Protein AF-A0A078JJ07-F1 (afdb_monomer_lite)

Organism: Brassica napus (NCBI:txid3708)

Secondary structure (DSSP, 8-state):
-HHHHHHHHH--TTHHHHHHTSTTHHHHHHHHHHHHHHTT-HHHHHHHHHHHGGGHHHHHTSTTHHHHHHHHTT-

Structure (mmCIF, N/CA/C/O backbone):
data_AF-A0A078JJ07-F1
#
_entry.id   AF-A0A078JJ07-F1
#
loop_
_atom_site.group_PDB
_atom_site.id
_atom_site.type_symbol
_atom_site.label_atom_id
_atom_site.label_alt_id
_atom_site.label_comp_id
_atom_site.label_asym_id
_atom_site.label_entity_id
_atom_site.label_seq_id
_atom_site.pdbx_PDB_ins_code
_atom_site.Cartn_x
_atom_site.Cartn_y
_atom_site.Cartn_z
_atom_site.occupancy
_atom_site.B_iso_or_equiv
_atom_site.auth_seq_id
_atom_site.auth_comp_id
_atom_site.auth_asym_id
_atom_site.auth_atom_id
_atom_site.pdbx_PDB_model_num
ATOM 1 N N . MET A 1 1 ? -6.718 13.921 3.522 1.00 58.91 1 MET A N 1
ATOM 2 C CA . MET A 1 1 ? -6.030 12.606 3.493 1.00 58.91 1 MET A CA 1
ATOM 3 C C . MET A 1 1 ? -6.748 11.576 2.635 1.00 58.91 1 MET A C 1
ATOM 5 O O . MET A 1 1 ? -6.056 10.908 1.888 1.00 58.91 1 MET A O 1
ATOM 9 N N . ALA A 1 2 ? -8.086 11.472 2.665 1.00 66.19 2 ALA A N 1
ATOM 10 C CA . ALA A 1 2 ? -8.808 10.541 1.784 1.00 66.19 2 ALA A CA 1
ATOM 11 C C . ALA A 1 2 ? -8.498 10.747 0.286 1.00 66.19 2 ALA A C 1
ATOM 13 O O . ALA A 1 2 ? -8.313 9.768 -0.418 1.00 66.19 2 ALA A O 1
ATOM 14 N N . VAL A 1 3 ? -8.354 12.001 -0.168 1.00 80.94 3 VAL A N 1
ATOM 15 C CA . VAL A 1 3 ? -8.084 12.334 -1.583 1.00 80.94 3 VAL A CA 1
ATOM 16 C C . VAL A 1 3 ? -6.814 11.657 -2.115 1.00 80.94 3 VAL A C 1
ATOM 18 O O . VAL A 1 3 ? -6.882 10.961 -3.114 1.00 80.94 3 VAL A O 1
ATOM 21 N N . VAL A 1 4 ? -5.685 11.757 -1.403 1.00 85.88 4 VAL A N 1
ATOM 22 C CA . VAL A 1 4 ? -4.409 11.154 -1.846 1.00 85.88 4 VAL A CA 1
ATOM 23 C C . VAL A 1 4 ? -4.486 9.623 -1.895 1.00 85.88 4 VAL A C 1
ATOM 25 O O . VAL A 1 4 ? -3.937 8.991 -2.791 1.00 85.88 4 VAL A O 1
ATOM 28 N N . VAL A 1 5 ? -5.188 9.005 -0.940 1.00 92.50 5 VAL A N 1
ATOM 29 C CA . VAL A 1 5 ? -5.374 7.546 -0.935 1.00 92.50 5 VAL A CA 1
ATOM 30 C C . VAL A 1 5 ? -6.248 7.103 -2.107 1.00 92.50 5 VAL A C 1
ATOM 32 O O . VAL A 1 5 ? -5.940 6.104 -2.748 1.00 92.50 5 VAL A O 1
ATOM 35 N N . LEU A 1 6 ? -7.311 7.851 -2.409 1.00 93.88 6 LEU A N 1
ATOM 36 C CA . LEU A 1 6 ? -8.162 7.588 -3.568 1.00 93.88 6 LEU A CA 1
ATOM 37 C C . LEU A 1 6 ? -7.369 7.718 -4.873 1.00 93.88 6 LEU A C 1
ATOM 39 O O . LEU A 1 6 ? -7.427 6.809 -5.693 1.00 93.88 6 LEU A O 1
ATOM 43 N N . GLU A 1 7 ? -6.525 8.743 -5.016 1.00 94.31 7 GLU A N 1
ATOM 44 C CA . GLU A 1 7 ? -5.625 8.878 -6.172 1.00 94.31 7 GLU A CA 1
ATOM 45 C C . GLU A 1 7 ? -4.682 7.672 -6.317 1.00 94.31 7 GLU A C 1
ATOM 47 O O . GLU A 1 7 ? -4.431 7.204 -7.427 1.00 94.31 7 GLU A O 1
ATOM 52 N N . PHE A 1 8 ? -4.192 7.096 -5.213 1.00 95.44 8 PHE A N 1
ATOM 53 C CA . PHE A 1 8 ? -3.404 5.859 -5.262 1.00 95.44 8 PHE A CA 1
ATOM 54 C C . PHE A 1 8 ? -4.227 4.660 -5.737 1.00 95.44 8 PHE A C 1
ATOM 56 O O . PHE A 1 8 ? -3.733 3.856 -6.534 1.00 95.44 8 PHE A O 1
ATOM 63 N N . LEU A 1 9 ? -5.479 4.536 -5.298 1.00 94.81 9 LEU A N 1
ATOM 64 C CA . LEU A 1 9 ? -6.393 3.473 -5.730 1.00 94.81 9 LEU A CA 1
ATOM 65 C C . LEU A 1 9 ? -6.814 3.623 -7.195 1.00 94.81 9 LEU A C 1
ATOM 67 O O . LEU A 1 9 ? -6.949 2.618 -7.891 1.00 94.81 9 LEU A O 1
ATOM 71 N N . GLU A 1 10 ? -6.898 4.849 -7.696 1.00 93.94 10 GLU A N 1
ATOM 72 C CA . GLU A 1 10 ? -7.207 5.162 -9.094 1.00 93.94 10 GLU A CA 1
ATOM 73 C C . GLU A 1 10 ? -5.962 5.156 -9.996 1.00 93.94 10 GLU A C 1
ATOM 75 O O . GLU A 1 10 ? -6.084 5.048 -11.214 1.00 93.94 10 GLU A O 1
ATOM 80 N N . CYS A 1 11 ? -4.753 5.198 -9.418 1.00 91.50 11 CYS A N 1
ATOM 81 C CA . CYS A 1 11 ? -3.492 5.224 -10.161 1.00 91.50 11 CYS A CA 1
ATOM 82 C C . CYS A 1 11 ? -3.354 4.005 -11.091 1.00 91.50 11 CYS A C 1
ATOM 84 O O . CYS A 1 11 ? -3.086 2.890 -10.639 1.00 91.50 11 CYS A O 1
ATOM 86 N N . GLY A 1 12 ? -3.572 4.202 -12.388 1.00 85.38 12 GLY A N 1
ATOM 87 C CA . GLY A 1 12 ? -3.487 3.139 -13.384 1.00 85.38 12 GLY A CA 1
ATOM 88 C C . GLY A 1 12 ? -2.058 2.638 -13.616 1.00 85.38 12 GLY A C 1
ATOM 89 O O . GLY A 1 12 ? -1.071 3.303 -13.289 1.00 85.38 12 GLY A O 1
ATOM 90 N N . GLY A 1 13 ? -1.957 1.458 -14.229 1.00 83.50 13 GLY A N 1
ATOM 91 C CA . GLY A 1 13 ? -0.676 0.850 -14.581 1.00 83.50 13 GLY A CA 1
ATOM 92 C C . GLY A 1 13 ? 0.192 0.561 -13.357 1.00 83.50 13 GLY A C 1
ATOM 93 O O . GLY A 1 13 ? -0.289 0.086 -12.330 1.00 83.50 13 GLY A O 1
ATOM 94 N N . ASP A 1 14 ? 1.485 0.845 -13.473 1.00 88.69 14 ASP A N 1
ATOM 95 C CA . ASP A 1 14 ? 2.483 0.556 -12.446 1.00 88.69 14 ASP A CA 1
ATOM 96 C C . ASP A 1 14 ? 2.880 1.789 -11.611 1.00 88.69 14 ASP A C 1
ATOM 98 O O . ASP A 1 14 ? 3.821 1.723 -10.821 1.00 88.69 14 ASP A O 1
ATOM 102 N N . GLY A 1 15 ? 2.166 2.914 -11.747 1.00 94.31 15 GLY A N 1
ATOM 103 C CA . GLY A 1 15 ? 2.533 4.189 -11.119 1.00 94.31 15 GLY A CA 1
ATOM 104 C C . GLY A 1 15 ? 2.636 4.108 -9.594 1.00 94.31 15 GLY A C 1
ATOM 105 O O . GLY A 1 15 ? 3.650 4.514 -9.021 1.00 94.31 15 GLY A O 1
ATOM 106 N N . LEU A 1 16 ? 1.642 3.499 -8.936 1.00 96.19 16 LEU A N 1
ATOM 107 C CA . LEU A 1 16 ? 1.681 3.276 -7.487 1.00 96.19 16 LEU A CA 1
ATOM 108 C C . LEU A 1 16 ? 2.845 2.354 -7.091 1.00 96.19 16 LEU A C 1
ATOM 110 O O . LEU A 1 16 ? 3.512 2.609 -6.093 1.00 96.19 16 LEU A O 1
ATOM 114 N N . MET A 1 17 ? 3.129 1.320 -7.888 1.00 95.69 17 MET A N 1
ATOM 115 C CA . MET A 1 17 ? 4.251 0.406 -7.651 1.00 95.69 17 MET A CA 1
ATOM 116 C C . MET A 1 17 ? 5.598 1.131 -7.771 1.00 95.69 17 MET A C 1
ATOM 118 O O . MET A 1 17 ? 6.466 0.980 -6.910 1.00 95.69 17 MET A O 1
ATOM 122 N N . ARG A 1 18 ? 5.768 1.976 -8.792 1.00 96.62 18 ARG A N 1
ATOM 123 C CA . ARG A 1 18 ? 6.970 2.802 -8.979 1.00 96.62 18 ARG A CA 1
ATOM 124 C C . ARG A 1 18 ? 7.164 3.778 -7.825 1.00 96.62 18 ARG A C 1
ATOM 126 O O . ARG A 1 18 ? 8.289 3.928 -7.353 1.00 96.62 18 ARG A O 1
ATOM 133 N N . LEU A 1 19 ? 6.085 4.396 -7.346 1.00 97.50 19 LEU A N 1
ATOM 134 C CA . LEU A 1 19 ? 6.129 5.275 -6.180 1.00 97.50 19 LEU A CA 1
ATOM 135 C C . LEU A 1 19 ? 6.497 4.497 -4.909 1.00 97.50 19 LEU A C 1
ATOM 137 O O . LEU A 1 19 ? 7.383 4.920 -4.174 1.00 97.50 19 LEU A O 1
ATOM 141 N N . ALA A 1 20 ? 5.884 3.333 -4.691 1.00 97.94 20 ALA A N 1
ATOM 142 C CA . ALA A 1 20 ? 6.138 2.472 -3.538 1.00 97.94 20 ALA A CA 1
ATOM 143 C C . ALA A 1 20 ? 7.589 1.962 -3.464 1.00 97.94 20 ALA A C 1
ATOM 145 O O . ALA A 1 20 ? 8.086 1.680 -2.379 1.00 97.94 20 ALA A O 1
ATOM 146 N N . ARG A 1 21 ? 8.289 1.865 -4.601 1.00 97.62 21 ARG A N 1
ATOM 147 C CA . ARG A 1 21 ? 9.698 1.438 -4.681 1.00 97.62 21 ARG A CA 1
ATOM 148 C C . ARG A 1 21 ? 10.696 2.596 -4.754 1.00 97.62 21 ARG A C 1
ATOM 150 O O . ARG A 1 21 ? 11.902 2.354 -4.755 1.00 97.62 21 ARG A O 1
ATOM 157 N N . ASN A 1 22 ? 10.215 3.832 -4.861 1.00 97.81 22 ASN A N 1
ATOM 158 C CA . ASN A 1 22 ? 11.056 5.019 -4.953 1.00 97.81 22 ASN A CA 1
ATOM 159 C C . ASN A 1 22 ? 11.683 5.358 -3.590 1.00 97.81 22 ASN A C 1
ATOM 161 O O . ASN A 1 22 ? 11.042 5.182 -2.556 1.00 97.81 22 ASN A O 1
ATOM 165 N N . GLU A 1 23 ? 12.905 5.896 -3.599 1.00 97.44 23 GLU A N 1
ATOM 166 C CA . GLU A 1 23 ? 13.683 6.280 -2.407 1.00 97.44 23 GLU A CA 1
ATOM 167 C C . GLU A 1 23 ? 12.919 7.187 -1.427 1.00 97.44 23 GLU A C 1
ATOM 169 O O . GLU A 1 23 ? 13.042 7.021 -0.215 1.00 97.44 23 GLU A O 1
ATOM 174 N N . PHE A 1 24 ? 12.061 8.075 -1.938 1.00 97.12 24 PHE A N 1
ATOM 175 C C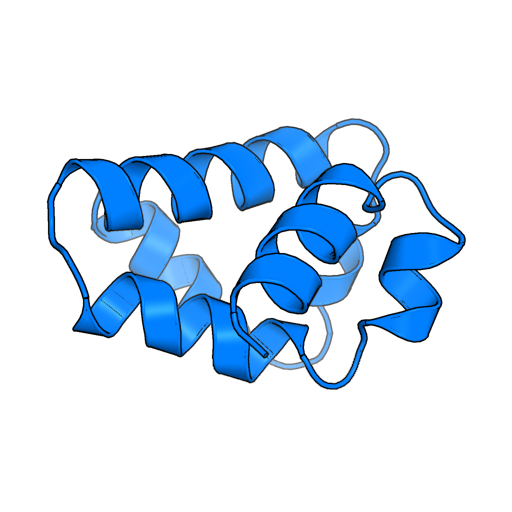A . PHE A 1 24 ? 11.228 8.967 -1.125 1.00 97.12 24 PHE A CA 1
ATOM 176 C C . PHE A 1 24 ? 9.739 8.616 -1.206 1.00 97.12 24 PHE A C 1
ATOM 178 O O . PHE A 1 24 ? 9.014 8.706 -0.215 1.00 97.12 24 PHE A O 1
ATOM 185 N N . GLY A 1 25 ? 9.275 8.174 -2.376 1.00 96.56 25 GLY A N 1
ATOM 186 C CA . GLY A 1 25 ? 7.873 7.831 -2.616 1.00 96.56 25 GLY A CA 1
ATOM 187 C C . GLY A 1 25 ? 7.342 6.726 -1.702 1.00 96.56 25 GLY A C 1
ATOM 188 O O . GLY A 1 25 ? 6.178 6.780 -1.295 1.00 96.56 25 GLY A O 1
ATOM 189 N N . ASN A 1 26 ? 8.200 5.781 -1.302 1.00 97.75 26 ASN A N 1
ATOM 190 C CA . ASN A 1 26 ? 7.823 4.705 -0.385 1.00 97.75 26 ASN A CA 1
ATOM 191 C C . ASN A 1 26 ? 7.252 5.247 0.938 1.00 97.75 26 ASN A C 1
ATOM 193 O O . ASN A 1 26 ? 6.279 4.700 1.450 1.00 97.75 26 ASN A O 1
ATOM 197 N N . PHE A 1 27 ? 7.773 6.366 1.455 1.00 97.81 27 PHE A N 1
ATOM 198 C CA . PHE A 1 27 ? 7.293 6.948 2.709 1.00 97.81 27 PHE A CA 1
ATOM 199 C C . PHE A 1 27 ? 5.867 7.478 2.586 1.00 97.81 27 PHE A C 1
ATOM 201 O O . PHE A 1 27 ? 5.087 7.372 3.533 1.00 97.81 27 PHE A O 1
ATOM 208 N N . VAL A 1 28 ? 5.504 8.013 1.418 1.00 96.75 28 VAL A N 1
ATOM 209 C CA . VAL A 1 28 ? 4.153 8.524 1.160 1.00 96.75 28 VAL A CA 1
ATOM 210 C C . VAL A 1 28 ? 3.154 7.369 1.123 1.00 96.75 28 VAL A C 1
ATOM 212 O O . VAL A 1 28 ? 2.116 7.431 1.782 1.00 96.75 28 VAL A O 1
ATOM 215 N N . VAL A 1 29 ? 3.492 6.286 0.419 1.00 97.50 29 VAL A N 1
ATOM 216 C CA . VAL A 1 29 ? 2.645 5.085 0.335 1.00 97.50 29 VAL A CA 1
ATOM 217 C C . VAL A 1 29 ? 2.537 4.397 1.700 1.00 97.50 29 VAL A C 1
ATOM 219 O O . VAL A 1 29 ? 1.435 4.089 2.151 1.00 97.50 29 VAL A O 1
ATOM 222 N N . PHE A 1 30 ? 3.650 4.242 2.418 1.00 97.69 30 PHE A N 1
ATOM 223 C CA . PHE A 1 30 ? 3.675 3.697 3.776 1.00 97.69 30 PHE A CA 1
ATOM 224 C C . PHE A 1 30 ? 2.811 4.519 4.742 1.00 97.69 30 PHE A C 1
ATOM 226 O O . PHE A 1 30 ? 2.001 3.966 5.491 1.00 97.69 30 PHE A O 1
ATOM 233 N N . LYS A 1 31 ? 2.936 5.854 4.713 1.00 97.12 31 LYS A N 1
ATOM 234 C CA . LYS A 1 31 ? 2.131 6.735 5.566 1.00 97.12 31 LYS A CA 1
ATOM 235 C C . LYS A 1 31 ? 0.649 6.662 5.206 1.00 97.12 31 LYS A C 1
ATOM 237 O O . LYS A 1 31 ? -0.171 6.661 6.120 1.00 97.12 31 LYS A O 1
ATOM 242 N N . ALA A 1 32 ? 0.308 6.556 3.921 1.00 96.44 32 ALA A N 1
ATOM 243 C CA . ALA A 1 32 ? -1.066 6.352 3.473 1.00 96.44 32 ALA A CA 1
ATOM 244 C C . ALA A 1 32 ? -1.662 5.062 4.057 1.00 96.44 32 ALA A C 1
ATOM 246 O O . ALA A 1 32 ? -2.721 5.125 4.680 1.00 96.44 32 ALA A O 1
ATOM 247 N N . MET A 1 33 ? -0.946 3.934 3.963 1.00 96.69 33 MET A N 1
ATOM 248 C CA . MET A 1 33 ? -1.387 2.663 4.551 1.00 96.69 33 MET A CA 1
ATOM 249 C C . MET A 1 33 ? -1.594 2.779 6.065 1.00 96.69 33 MET A C 1
ATOM 251 O O . MET A 1 33 ? -2.669 2.448 6.570 1.00 96.69 33 MET A O 1
ATOM 255 N N . ARG A 1 34 ? -0.617 3.338 6.791 1.00 95.94 34 ARG A N 1
ATOM 256 C CA . ARG A 1 34 ? -0.729 3.535 8.245 1.00 95.94 34 ARG A CA 1
ATOM 257 C C . ARG A 1 34 ? -1.909 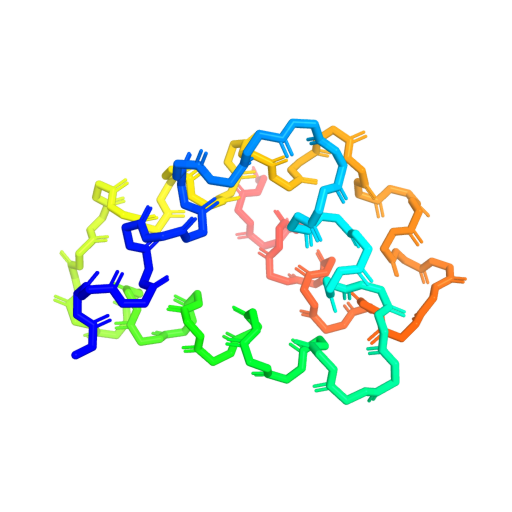4.410 8.640 1.00 95.94 34 ARG A C 1
ATOM 259 O O . ARG A 1 34 ? -2.655 4.042 9.535 1.00 95.94 34 ARG A O 1
ATOM 266 N N . VAL A 1 35 ? -2.109 5.540 7.963 1.00 95.12 35 VAL A N 1
ATOM 267 C CA . VAL A 1 35 ? -3.228 6.446 8.258 1.00 95.12 35 VAL A CA 1
ATOM 268 C C . VAL A 1 35 ? -4.566 5.759 7.996 1.00 95.12 35 VAL A C 1
ATOM 270 O O . VAL A 1 35 ? -5.478 5.891 8.808 1.00 95.12 35 VAL A O 1
ATOM 273 N N . THR A 1 36 ? -4.701 4.997 6.904 1.00 95.44 36 THR A N 1
ATOM 274 C CA . THR A 1 36 ? -5.946 4.256 6.642 1.00 95.44 36 THR A CA 1
ATOM 275 C C . THR A 1 36 ? -6.231 3.198 7.705 1.00 95.44 36 THR A C 1
ATOM 277 O O . THR A 1 36 ? -7.382 3.050 8.110 1.00 95.44 36 THR A O 1
ATOM 280 N N . GLN A 1 37 ? -5.195 2.532 8.218 1.00 93.25 37 GLN A N 1
ATOM 281 C CA . GLN A 1 37 ? -5.315 1.563 9.304 1.00 93.25 37 GLN A CA 1
ATOM 282 C C . GLN A 1 37 ? -5.672 2.242 10.639 1.00 93.25 37 GLN A C 1
ATOM 284 O O . GLN A 1 37 ? -6.645 1.858 11.282 1.00 93.25 37 GLN A O 1
ATOM 289 N N . GLU A 1 38 ? -4.941 3.292 11.026 1.00 94.56 38 GLU A N 1
ATOM 290 C CA . GLU A 1 38 ? -5.138 4.053 12.273 1.00 94.56 38 GLU A CA 1
ATOM 291 C C . GLU A 1 38 ? -6.524 4.717 12.334 1.00 94.56 38 GLU A C 1
ATOM 293 O O . GLU A 1 38 ? -7.151 4.764 13.389 1.00 94.56 38 GLU A O 1
ATOM 298 N N . MET A 1 39 ? -7.042 5.188 11.196 1.00 94.31 39 MET A N 1
ATOM 299 C CA . MET A 1 39 ? -8.374 5.796 11.102 1.00 94.31 39 MET A CA 1
ATOM 300 C C . MET A 1 39 ? -9.504 4.777 10.887 1.00 94.31 39 MET A C 1
ATOM 302 O O . MET A 1 39 ? -10.632 5.184 10.613 1.00 94.31 39 MET A O 1
ATOM 306 N N . SER A 1 40 ? -9.227 3.469 10.971 1.00 91.31 40 SER A N 1
ATOM 307 C CA . SER A 1 40 ? -10.208 2.398 10.717 1.00 91.31 40 SER A CA 1
ATOM 308 C C . SER A 1 40 ? -10.920 2.520 9.357 1.00 91.31 40 SER A C 1
ATOM 310 O O . SER A 1 40 ? -12.069 2.115 9.194 1.00 91.31 40 SER A O 1
ATOM 312 N N . ARG A 1 41 ? -10.233 3.068 8.347 1.00 92.88 41 ARG A N 1
ATOM 313 C CA . ARG A 1 41 ? -10.689 3.124 6.949 1.00 92.88 41 ARG A CA 1
ATOM 314 C C . ARG A 1 41 ? -10.327 1.818 6.254 1.00 92.88 41 ARG A C 1
ATOM 316 O O . ARG A 1 41 ? -9.456 1.773 5.386 1.00 92.88 41 ARG A O 1
ATOM 323 N N . VAL A 1 42 ? -10.963 0.748 6.728 1.00 93.25 42 VAL A N 1
ATOM 324 C CA . VAL A 1 42 ? -10.671 -0.647 6.371 1.00 93.25 42 VAL A CA 1
ATOM 325 C C . VAL A 1 42 ? -10.784 -0.874 4.861 1.00 93.25 42 VAL A C 1
ATOM 327 O O . VAL A 1 42 ? -9.932 -1.539 4.281 1.00 93.25 42 VAL A O 1
ATOM 330 N N . ASP A 1 43 ? -11.779 -0.259 4.223 1.00 95.19 43 ASP A N 1
ATOM 331 C CA . ASP A 1 43 ? -11.997 -0.273 2.774 1.00 95.19 43 ASP A CA 1
ATOM 332 C C . ASP A 1 43 ? -10.782 0.254 1.996 1.00 95.19 43 ASP A C 1
ATOM 334 O O . ASP A 1 43 ? -10.266 -0.407 1.094 1.00 95.19 43 ASP A O 1
ATOM 338 N N . LEU A 1 44 ? -10.282 1.426 2.390 1.00 95.94 44 LEU A N 1
ATOM 339 C CA . LEU A 1 44 ? -9.145 2.067 1.738 1.00 95.94 44 LEU A CA 1
ATOM 340 C C . LEU A 1 44 ? -7.838 1.318 2.005 1.00 95.94 44 LEU A C 1
ATOM 342 O O . LEU A 1 44 ? -7.020 1.171 1.097 1.00 95.94 44 LEU A O 1
ATOM 346 N N . PHE A 1 45 ? -7.650 0.831 3.235 1.00 96.56 45 PHE A N 1
ATOM 347 C CA . PHE A 1 45 ? -6.473 0.047 3.599 1.00 96.56 45 PHE A CA 1
ATOM 348 C C . PHE A 1 45 ? -6.378 -1.222 2.749 1.00 96.56 45 PHE A C 1
ATOM 350 O O . PHE A 1 45 ? -5.364 -1.440 2.086 1.00 96.56 45 PHE A O 1
ATOM 357 N N . TRP A 1 46 ? -7.449 -2.019 2.699 1.00 96.81 46 TRP A N 1
ATOM 358 C CA . TRP A 1 46 ? -7.465 -3.241 1.896 1.00 96.81 46 TRP A CA 1
ATOM 359 C C . TRP A 1 46 ? -7.370 -2.957 0.399 1.00 96.81 46 TRP A C 1
ATOM 361 O O . TRP A 1 46 ? -6.690 -3.697 -0.307 1.00 96.81 46 TRP A O 1
ATOM 371 N N . GLY A 1 47 ? -7.946 -1.854 -0.090 1.00 95.94 47 GLY A N 1
ATOM 372 C CA . GLY A 1 47 ? -7.740 -1.410 -1.469 1.00 95.94 47 GLY A CA 1
ATOM 373 C C . GLY A 1 47 ? -6.256 -1.220 -1.814 1.00 95.94 47 GLY A C 1
ATOM 374 O O . GLY A 1 47 ? -5.798 -1.687 -2.859 1.00 95.94 47 GLY A O 1
ATOM 375 N N . LEU A 1 48 ? -5.482 -0.588 -0.922 1.00 96.56 48 LEU A N 1
ATOM 376 C CA . LEU A 1 48 ? -4.037 -0.413 -1.105 1.00 96.56 48 LEU A CA 1
ATOM 377 C C . LEU A 1 48 ? -3.290 -1.747 -1.006 1.00 96.56 48 LEU A C 1
ATOM 379 O O . LEU A 1 48 ? -2.419 -2.010 -1.837 1.00 96.56 48 LEU A O 1
ATOM 383 N N . VAL A 1 49 ? -3.648 -2.596 -0.032 1.00 97.00 49 VAL A N 1
ATOM 384 C CA . VAL A 1 49 ? -3.065 -3.938 0.131 1.00 97.00 49 VAL A CA 1
ATOM 385 C C . VAL A 1 49 ? -3.238 -4.743 -1.152 1.00 97.00 49 VAL A C 1
ATOM 387 O O . VAL A 1 49 ? -2.247 -5.171 -1.734 1.00 97.00 49 VAL A O 1
ATOM 390 N N . HIS A 1 50 ? -4.464 -4.875 -1.662 1.00 96.19 50 HIS A N 1
ATOM 391 C CA . HIS A 1 50 ? -4.747 -5.641 -2.878 1.00 96.19 50 HIS A CA 1
ATOM 392 C C . HIS A 1 50 ? -4.001 -5.119 -4.105 1.00 96.19 50 HIS A C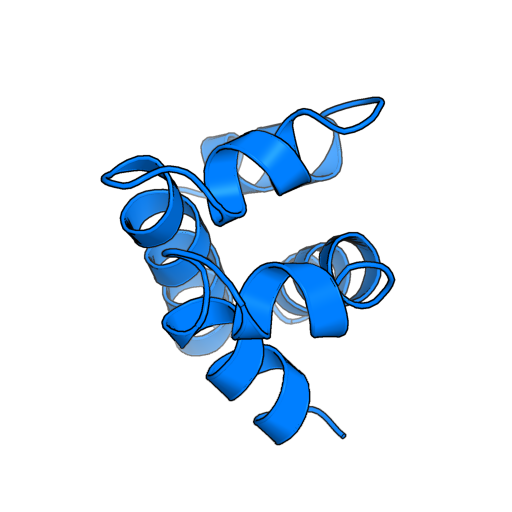 1
ATOM 394 O O . HIS A 1 50 ? -3.572 -5.907 -4.945 1.00 96.19 50 HIS A O 1
ATOM 400 N N . LYS A 1 51 ? -3.813 -3.801 -4.206 1.00 95.88 51 LYS A N 1
ATOM 401 C CA . LYS A 1 51 ? -3.112 -3.191 -5.335 1.00 95.88 51 LYS A CA 1
ATOM 402 C C . LYS A 1 51 ? -1.599 -3.408 -5.292 1.00 95.88 51 LYS A C 1
ATOM 404 O O . LYS A 1 51 ? -0.962 -3.494 -6.340 1.00 95.88 51 LYS A O 1
ATOM 409 N N . LEU A 1 52 ? -1.019 -3.494 -4.096 1.00 96.44 52 LEU A N 1
ATOM 410 C CA . LEU A 1 52 ? 0.425 -3.644 -3.894 1.00 96.44 52 LEU A CA 1
ATOM 411 C C . LEU A 1 52 ? 0.867 -5.104 -3.736 1.00 96.44 52 LEU A C 1
ATOM 413 O O . LEU A 1 52 ? 2.006 -5.423 -4.078 1.00 96.44 52 LEU A O 1
ATOM 417 N N . MET A 1 53 ? -0.021 -5.994 -3.282 1.00 96.44 53 MET A N 1
ATOM 418 C CA . MET A 1 53 ? 0.269 -7.412 -3.040 1.00 96.44 53 MET A CA 1
ATOM 419 C C . MET A 1 53 ? 0.930 -8.137 -4.224 1.00 96.44 53 MET A C 1
ATOM 421 O O . MET A 1 53 ? 1.905 -8.855 -3.994 1.00 96.44 53 MET A O 1
ATOM 425 N N . PRO A 1 54 ? 0.506 -7.926 -5.491 1.00 95.88 5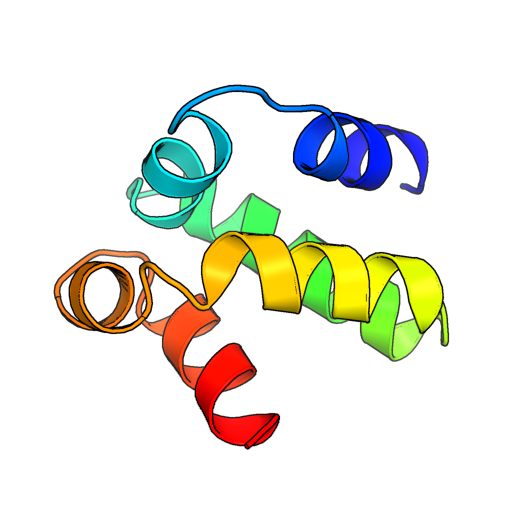4 PRO A N 1
ATOM 426 C CA . PRO A 1 54 ? 1.138 -8.572 -6.646 1.00 95.88 54 PRO A CA 1
ATOM 427 C C . PRO A 1 54 ? 2.625 -8.233 -6.821 1.00 95.88 54 PRO A C 1
ATOM 429 O O . PRO A 1 54 ? 3.337 -8.924 -7.543 1.00 95.88 54 PRO A O 1
ATOM 432 N N . PHE A 1 55 ? 3.105 -7.171 -6.171 1.00 95.50 55 PHE A N 1
ATOM 433 C CA . PHE A 1 55 ? 4.473 -6.672 -6.283 1.00 95.50 55 PHE A CA 1
ATOM 434 C C . PHE A 1 55 ? 5.304 -6.908 -5.016 1.00 95.50 55 PHE A C 1
ATOM 436 O O . PHE A 1 55 ? 6.385 -6.327 -4.892 1.00 95.50 55 PHE A O 1
ATOM 443 N N . LEU A 1 56 ? 4.837 -7.749 -4.084 1.00 96.62 56 LEU A N 1
ATOM 444 C CA . LEU A 1 56 ? 5.486 -7.985 -2.790 1.00 96.62 56 LEU A CA 1
ATOM 445 C C . LEU A 1 56 ? 6.985 -8.306 -2.923 1.00 96.62 56 LEU A C 1
ATOM 447 O O . LEU A 1 56 ? 7.817 -7.670 -2.275 1.00 96.62 56 LEU A O 1
ATOM 451 N N . ASP A 1 57 ? 7.354 -9.216 -3.826 1.00 96.62 57 ASP A N 1
ATOM 452 C CA . ASP A 1 57 ? 8.758 -9.590 -4.038 1.00 96.62 57 ASP A CA 1
ATOM 453 C C . ASP A 1 57 ? 9.620 -8.452 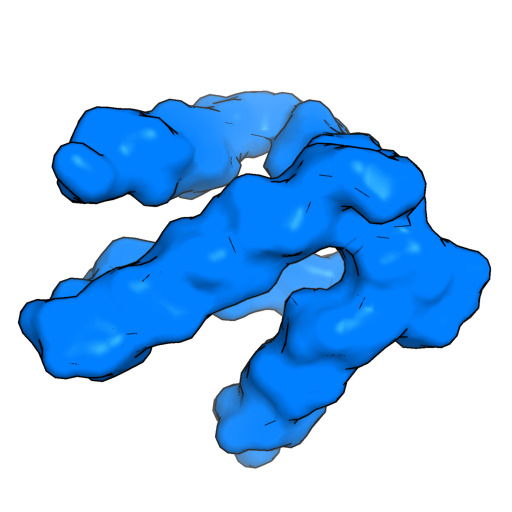-4.602 1.00 96.62 57 ASP A C 1
ATOM 455 O O . ASP A 1 57 ? 10.808 -8.350 -4.283 1.00 96.62 57 ASP A O 1
ATOM 459 N N . LEU A 1 58 ? 9.037 -7.562 -5.409 1.00 96.38 58 LEU A N 1
ATOM 460 C CA . LEU A 1 58 ? 9.734 -6.382 -5.925 1.00 96.38 58 LEU A CA 1
ATOM 461 C C . LEU A 1 58 ? 9.915 -5.315 -4.842 1.00 96.38 58 LEU A C 1
ATOM 463 O O . LEU A 1 58 ? 10.949 -4.643 -4.817 1.00 96.38 58 LEU A O 1
ATOM 467 N N . LEU A 1 59 ? 8.930 -5.164 -3.953 1.00 97.38 59 LEU A N 1
ATOM 468 C CA . LEU A 1 59 ? 8.984 -4.238 -2.823 1.00 97.38 59 LEU A CA 1
ATOM 469 C C . LEU A 1 59 ? 10.080 -4.652 -1.837 1.00 97.38 59 LEU A C 1
ATOM 471 O O . LEU A 1 59 ? 10.928 -3.821 -1.511 1.00 97.38 59 LEU A O 1
ATOM 475 N N . ARG A 1 60 ? 10.145 -5.945 -1.479 1.00 96.94 60 ARG A N 1
ATOM 476 C CA . ARG A 1 60 ? 11.192 -6.530 -0.615 1.00 96.94 60 ARG A CA 1
ATOM 477 C C . ARG A 1 60 ? 12.615 -6.195 -1.069 1.00 96.94 60 ARG A C 1
ATOM 479 O O . ARG A 1 60 ? 13.494 -5.992 -0.241 1.00 96.94 60 ARG A O 1
ATOM 486 N N . ARG A 1 61 ? 12.847 -6.138 -2.383 1.00 96.12 61 ARG A N 1
ATOM 487 C CA . ARG A 1 61 ? 14.172 -5.936 -3.000 1.00 96.12 61 ARG A CA 1
ATOM 488 C C . ARG A 1 61 ? 14.450 -4.474 -3.381 1.00 96.12 61 ARG A C 1
ATOM 490 O O . ARG A 1 61 ? 15.265 -4.216 -4.261 1.00 96.12 61 ARG A O 1
ATOM 497 N N . SER A 1 62 ? 13.739 -3.516 -2.786 1.00 95.94 62 SER A N 1
ATOM 498 C CA . SER A 1 62 ? 13.826 -2.087 -3.124 1.00 95.94 62 SER A CA 1
ATOM 499 C C . SER A 1 62 ? 13.671 -1.197 -1.884 1.00 95.94 62 SER A C 1
ATOM 501 O O . SER A 1 62 ? 13.586 -1.698 -0.765 1.00 95.94 62 SER A O 1
ATOM 503 N N . HIS A 1 63 ? 13.555 0.123 -2.075 1.00 97.62 63 HIS A N 1
ATOM 504 C CA . HIS A 1 63 ? 13.217 1.062 -0.997 1.00 97.62 63 HIS A CA 1
ATOM 505 C C . HIS A 1 63 ? 11.801 0.861 -0.416 1.00 97.62 63 HIS A C 1
ATOM 507 O O . HIS A 1 63 ? 11.461 1.494 0.576 1.00 97.62 63 HIS A O 1
ATOM 513 N N . GLY A 1 64 ? 10.984 -0.023 -1.001 1.00 97.56 64 GLY A N 1
ATOM 514 C CA . GLY A 1 64 ? 9.638 -0.363 -0.529 1.00 97.56 64 GLY A CA 1
ATOM 515 C C . GLY A 1 64 ? 9.567 -1.478 0.522 1.00 97.56 64 GLY A C 1
ATOM 516 O O . GLY A 1 64 ? 8.486 -2.021 0.746 1.00 97.56 64 GLY A O 1
ATOM 517 N N . SER A 1 65 ? 10.677 -1.872 1.153 1.00 97.38 65 SER A N 1
ATOM 518 C CA . SER A 1 65 ? 10.687 -2.961 2.148 1.00 97.38 65 SER A CA 1
ATOM 519 C C . SER A 1 65 ? 9.803 -2.671 3.371 1.00 97.38 65 SER A C 1
ATOM 521 O O . SER A 1 65 ? 9.193 -3.579 3.926 1.00 97.38 65 SER A O 1
ATOM 523 N N . ASN A 1 66 ? 9.642 -1.401 3.748 1.00 97.00 66 ASN A N 1
ATOM 524 C CA . ASN A 1 66 ? 8.701 -0.971 4.787 1.00 97.00 66 ASN A CA 1
ATOM 525 C C . ASN A 1 66 ? 7.236 -1.302 4.447 1.00 97.00 66 ASN A C 1
ATOM 527 O O . ASN A 1 66 ? 6.476 -1.710 5.322 1.00 97.00 66 ASN A O 1
ATOM 531 N N . ILE A 1 67 ? 6.847 -1.146 3.182 1.00 98.00 67 ILE A N 1
ATOM 532 C CA . ILE A 1 67 ? 5.523 -1.496 2.669 1.00 98.00 67 ILE A CA 1
ATOM 533 C C . ILE A 1 67 ? 5.389 -3.017 2.608 1.00 98.00 67 ILE A C 1
ATOM 535 O O . ILE A 1 67 ? 4.368 -3.541 3.042 1.00 98.00 67 ILE A O 1
ATOM 539 N N . ALA A 1 68 ? 6.422 -3.732 2.145 1.00 98.06 68 ALA A N 1
ATOM 540 C CA . ALA A 1 68 ? 6.427 -5.196 2.138 1.00 98.06 68 ALA A CA 1
ATOM 541 C C . ALA A 1 68 ? 6.157 -5.779 3.537 1.00 98.06 68 ALA A C 1
ATOM 543 O O . ALA A 1 68 ? 5.303 -6.649 3.668 1.00 98.06 68 ALA A O 1
ATOM 544 N N . ASN A 1 69 ? 6.785 -5.228 4.580 1.00 97.62 69 ASN A N 1
ATOM 545 C CA . ASN A 1 69 ? 6.557 -5.652 5.966 1.00 97.62 69 ASN A CA 1
ATOM 546 C C . ASN A 1 69 ? 5.094 -5.453 6.415 1.00 97.62 69 ASN A C 1
ATOM 548 O O . ASN A 1 69 ? 4.557 -6.279 7.154 1.00 97.62 69 ASN A O 1
ATOM 552 N N . ILE A 1 70 ? 4.429 -4.373 5.972 1.00 97.06 70 ILE A N 1
ATOM 553 C CA . ILE A 1 70 ? 2.991 -4.180 6.232 1.00 97.06 70 ILE A CA 1
ATOM 554 C C . ILE A 1 70 ? 2.185 -5.273 5.529 1.00 97.06 70 ILE A C 1
ATOM 556 O O . ILE A 1 70 ? 1.340 -5.892 6.164 1.00 97.06 70 ILE A O 1
ATOM 560 N N . LEU A 1 71 ? 2.445 -5.516 4.242 1.00 97.50 71 LEU A N 1
ATOM 561 C CA . LEU A 1 71 ? 1.709 -6.504 3.446 1.00 97.50 71 LEU A CA 1
ATOM 562 C C . LEU A 1 71 ? 1.861 -7.924 4.008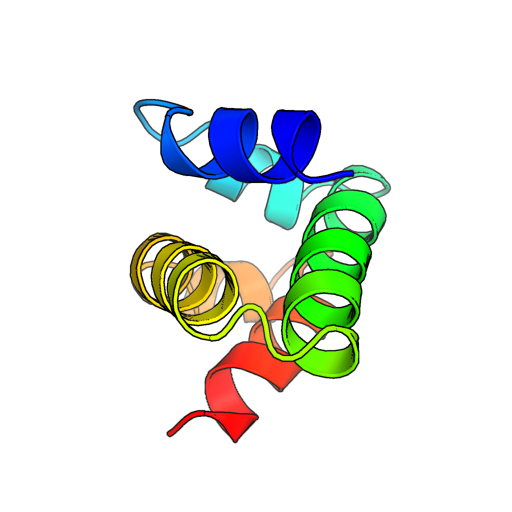 1.00 97.50 71 LEU A C 1
ATOM 564 O O . LEU A 1 71 ? 0.882 -8.657 4.102 1.00 97.50 71 LEU A O 1
ATOM 568 N N . GLU A 1 72 ? 3.058 -8.306 4.445 1.00 96.56 72 GLU A N 1
ATOM 569 C CA . GLU A 1 72 ? 3.300 -9.601 5.095 1.00 96.56 72 GLU A CA 1
ATOM 570 C C . GLU A 1 72 ? 2.529 -9.755 6.403 1.00 96.56 72 GLU A C 1
ATOM 572 O O . GLU A 1 72 ? 2.047 -10.840 6.699 1.00 96.56 72 GLU A O 1
ATOM 577 N N . SER A 1 73 ? 2.356 -8.665 7.153 1.00 95.06 73 SER A N 1
ATOM 578 C CA . SER A 1 73 ? 1.586 -8.664 8.403 1.00 95.06 73 SER A CA 1
ATOM 579 C C . SER A 1 73 ? 0.070 -8.769 8.176 1.00 95.06 73 SER A C 1
ATOM 581 O O . SER A 1 73 ? -0.688 -8.816 9.143 1.00 95.06 73 SER A O 1
ATOM 583 N N . THR A 1 74 ? -0.384 -8.748 6.916 1.00 91.12 74 THR A N 1
ATOM 584 C CA . THR A 1 74 ? -1.796 -8.919 6.531 1.00 91.12 74 THR A CA 1
ATOM 585 C C . THR A 1 74 ? -2.123 -10.308 5.977 1.00 91.12 74 THR A C 1
ATOM 587 O O . THR A 1 74 ? -3.285 -10.551 5.646 1.00 91.12 74 THR A O 1
ATOM 590 N N . ILE A 1 75 ? -1.119 -11.188 5.865 1.00 86.12 75 ILE A N 1
ATOM 591 C CA . ILE A 1 75 ? -1.262 -12.616 5.527 1.00 86.12 75 ILE A CA 1
ATOM 592 C C . ILE A 1 75 ? -1.519 -13.399 6.815 1.00 86.12 75 ILE A C 1
ATOM 594 O O . ILE A 1 75 ? -2.422 -14.263 6.793 1.00 86.12 75 ILE A O 1
#

Foldseek 3Di:
DVVVLVCLLVVPDCVNVCLCQDLPSVVVLLVQLVVCVVVVVVVSNVSSLVVCVVCLVVCCVGSNVSVSVVSVVVD

InterPro domains:
  IPR011989 Armadillo-like helical [G3DSA:1.25.10.10] (1-73)
  IPR016024 Armadillo-type fold [SSF48371] (10-65)

Sequence (75 aa):
MAVVVLEFLECGGDGLMRLARNEFGNFVVFKAMRVTQEMSRVDLFWGLVHKLMPFLDLLRRSHGSNIANILESTI

Radius of gyration: 10.91 Å; chains: 1; bounding box: 26×25×27 Å

pLDDT: mean 94.23, std 6.29, range [58.91, 98.06]